Protein AF-A0A834NQI7-F1 (afdb_monomer_lite)

Sequence (66 aa):
MGLFDRLANLLGLRKKEVNVLVVGLNNSGKSTVINNFKHEDDRCIDIVPTVGFNVEKFSCKLNIED

Structure (mmCIF, N/CA/C/O backbone):
data_AF-A0A834NQI7-F1
#
_entry.id   AF-A0A834NQI7-F1
#
loop_
_atom_site.group_PDB
_atom_site.id
_atom_site.type_symbol
_atom_site.label_atom_id
_atom_site.label_alt_id
_atom_site.label_comp_id
_atom_site.label_asym_id
_atom_site.label_entity_id
_atom_site.label_seq_id
_atom_site.pdbx_PDB_ins_code
_atom_site.Cartn_x
_atom_site.Cartn_y
_atom_site.Cartn_z
_atom_site.occupancy
_atom_site.B_iso_or_equiv
_atom_site.auth_seq_id
_atom_site.auth_comp_id
_atom_site.auth_asym_id
_atom_site.auth_atom_id
_atom_site.pdbx_PDB_model_num
ATOM 1 N N . MET A 1 1 ? -20.343 21.294 14.570 1.00 55.22 1 MET A N 1
ATOM 2 C CA . MET A 1 1 ? -19.573 21.375 15.830 1.00 55.22 1 MET A CA 1
ATOM 3 C C . MET A 1 1 ? -20.538 21.333 17.008 1.00 55.22 1 MET A C 1
ATOM 5 O O . MET A 1 1 ? -20.936 22.377 17.504 1.00 55.22 1 MET A O 1
ATOM 9 N N . GLY A 1 2 ? -20.986 20.139 17.396 1.00 75.50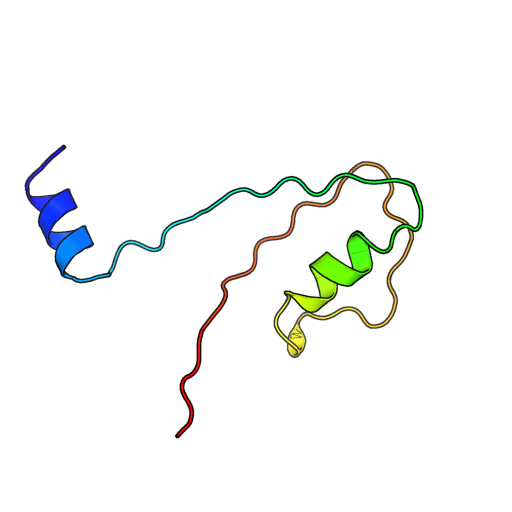 2 GLY A N 1
ATOM 10 C CA . GLY A 1 2 ? -21.983 19.954 18.462 1.00 75.50 2 GLY A CA 1
ATOM 11 C C . GLY A 1 2 ? -21.423 19.222 19.684 1.00 75.50 2 GLY A C 1
ATOM 12 O O . GLY A 1 2 ? -20.344 18.637 19.622 1.00 75.50 2 GLY A O 1
ATOM 13 N N . LEU A 1 3 ? -22.173 19.210 20.791 1.00 84.50 3 LEU A N 1
ATOM 14 C CA . LEU A 1 3 ? -21.848 18.430 22.000 1.00 84.50 3 LEU A CA 1
ATOM 15 C C . LEU A 1 3 ? -21.658 16.929 21.708 1.00 84.50 3 LEU A C 1
ATOM 17 O O . LEU A 1 3 ? -20.812 16.288 22.327 1.00 84.50 3 LEU A O 1
ATOM 21 N N . PHE A 1 4 ? -22.371 16.394 20.713 1.00 82.00 4 PHE A N 1
ATOM 22 C CA . PHE A 1 4 ? -22.265 14.994 20.289 1.00 82.00 4 PHE A CA 1
ATOM 23 C C . PHE A 1 4 ? -20.891 14.649 19.684 1.00 82.00 4 PHE A C 1
ATOM 25 O O . PHE A 1 4 ? -20.349 13.586 19.974 1.00 82.00 4 PHE A O 1
ATOM 32 N N . ASP A 1 5 ? -20.273 15.569 18.926 1.00 77.00 5 ASP A N 1
ATOM 33 C CA . ASP A 1 5 ? -18.897 15.404 18.420 1.00 77.00 5 ASP A CA 1
ATOM 34 C C . ASP A 1 5 ? -17.889 15.302 19.575 1.00 77.00 5 ASP A C 1
ATOM 36 O O . ASP A 1 5 ? -16.923 14.545 19.499 1.00 77.00 5 ASP A O 1
ATOM 40 N N . ARG A 1 6 ? -18.103 16.073 20.651 1.00 78.44 6 ARG A N 1
ATOM 41 C CA . ARG A 1 6 ? -17.217 16.080 21.823 1.00 78.44 6 ARG A CA 1
ATOM 42 C C . ARG A 1 6 ? -17.347 14.794 22.629 1.00 78.44 6 ARG A C 1
ATOM 44 O O . ARG A 1 6 ? -16.331 14.261 23.056 1.00 78.44 6 ARG A O 1
ATOM 51 N N . LEU A 1 7 ? -18.567 14.279 22.786 1.00 81.62 7 LEU A N 1
ATOM 52 C CA . LEU A 1 7 ? -18.811 13.015 23.478 1.00 81.62 7 LEU A CA 1
ATOM 53 C C . LEU A 1 7 ? -18.247 11.822 22.688 1.00 81.62 7 LEU A C 1
ATOM 55 O O . LEU A 1 7 ? -17.591 10.965 23.268 1.00 81.62 7 LEU A O 1
ATOM 59 N N . ALA A 1 8 ? -18.412 11.807 21.360 1.00 78.94 8 ALA A N 1
ATOM 60 C CA . ALA A 1 8 ? -17.829 10.783 20.490 1.00 78.94 8 ALA A CA 1
ATOM 61 C C . ALA A 1 8 ? -16.287 10.816 20.475 1.00 78.94 8 ALA A C 1
ATOM 63 O O . ALA A 1 8 ? -15.649 9.763 20.443 1.00 78.94 8 ALA A O 1
ATOM 64 N N . ASN A 1 9 ? -15.687 12.012 20.534 1.00 74.81 9 ASN A N 1
ATOM 65 C CA . ASN A 1 9 ? -14.238 12.174 20.682 1.00 74.81 9 ASN A CA 1
ATOM 66 C C . ASN A 1 9 ? -13.742 11.731 22.072 1.00 74.81 9 ASN A C 1
ATOM 68 O O . ASN A 1 9 ? -12.695 11.099 22.156 1.00 74.81 9 ASN A O 1
ATOM 72 N N . LEU A 1 10 ? -14.481 12.039 23.146 1.00 74.19 10 LEU A N 1
ATOM 73 C CA . LEU A 1 10 ? -14.125 11.661 24.521 1.00 74.19 10 LEU A CA 1
ATOM 74 C C . LEU A 1 10 ? -14.228 10.146 24.752 1.00 74.19 10 LEU A C 1
ATOM 76 O O . LEU A 1 10 ? -13.399 9.576 25.449 1.00 74.19 10 LEU A O 1
ATOM 80 N N . LEU A 1 11 ? -15.210 9.491 24.128 1.00 77.81 11 LEU A N 1
ATOM 81 C CA . LEU A 1 11 ? -15.391 8.036 24.170 1.00 77.81 11 LEU A CA 1
ATOM 82 C C . LEU A 1 11 ? -14.420 7.272 23.248 1.00 77.81 11 LEU A C 1
ATOM 84 O O . LEU A 1 11 ? -14.535 6.057 23.125 1.00 77.81 11 LEU A O 1
ATOM 88 N N . GLY A 1 12 ? -13.495 7.955 22.559 1.00 68.00 12 GLY A N 1
ATOM 89 C CA . GLY A 1 12 ? -12.507 7.320 21.674 1.00 68.00 12 GLY A CA 1
ATOM 90 C C . GLY A 1 12 ? -13.103 6.623 20.442 1.00 68.00 12 GLY A C 1
ATOM 91 O O . GLY A 1 12 ? -12.393 5.942 19.708 1.00 68.00 12 GLY A O 1
ATOM 92 N N . LEU A 1 13 ? -14.403 6.802 20.184 1.00 67.06 13 LEU A N 1
ATOM 93 C CA . LEU A 1 13 ? -15.147 6.113 19.123 1.00 67.06 13 LEU A CA 1
ATOM 94 C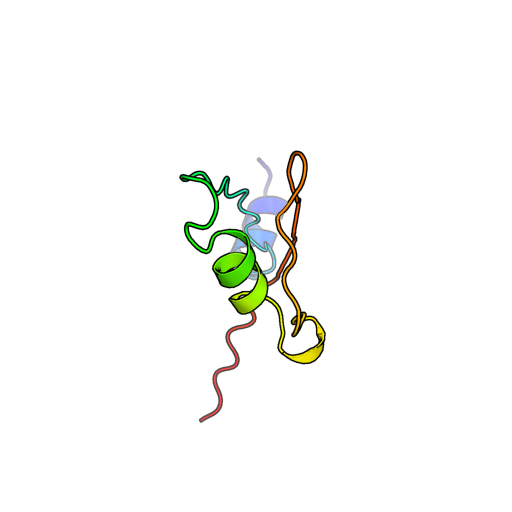 C . LEU A 1 13 ? -14.803 6.632 17.724 1.00 67.06 13 LEU A C 1
ATOM 96 O O . LEU A 1 13 ? -15.117 5.993 16.717 1.00 67.06 13 LEU A O 1
ATOM 100 N N . ARG A 1 14 ? -14.172 7.805 17.634 1.00 65.56 14 ARG A N 1
ATOM 101 C CA . ARG A 1 14 ? -13.852 8.423 16.352 1.00 65.56 14 ARG A CA 1
ATOM 102 C C . ARG A 1 14 ? -12.541 7.865 15.806 1.00 65.56 14 ARG A C 1
ATOM 104 O O . ARG A 1 14 ? -11.457 8.352 16.120 1.00 65.56 14 ARG A O 1
ATOM 111 N N . LYS A 1 15 ? -12.652 6.856 14.941 1.00 69.69 15 LYS A N 1
ATOM 112 C CA . LYS A 1 15 ? -11.528 6.394 14.120 1.00 69.69 15 LYS A CA 1
ATOM 113 C C . LYS A 1 15 ? -11.097 7.524 13.186 1.00 69.69 15 LYS A C 1
ATOM 115 O O . LYS A 1 15 ? -11.899 8.038 12.408 1.00 69.69 15 LYS A O 1
ATOM 120 N N . LYS A 1 16 ? -9.834 7.938 13.292 1.00 77.12 16 LYS A N 1
ATOM 121 C CA . LYS A 1 16 ? -9.245 8.935 12.399 1.00 77.12 16 LYS A CA 1
ATOM 122 C C . LYS A 1 16 ? -8.876 8.254 11.086 1.00 77.12 16 LYS A C 1
ATOM 124 O O . LYS A 1 16 ? -7.927 7.479 11.044 1.00 77.12 16 LYS A O 1
ATOM 129 N N . GLU A 1 17 ? -9.621 8.549 10.031 1.00 83.00 17 GLU A N 1
ATOM 130 C CA . GLU A 1 17 ? -9.269 8.127 8.677 1.00 83.00 17 GLU A CA 1
ATOM 131 C C . GLU A 1 17 ? -8.250 9.100 8.073 1.00 83.00 17 GLU A C 1
ATOM 133 O O . GLU A 1 17 ? -8.363 10.319 8.227 1.00 83.00 17 GLU A O 1
ATOM 138 N N . VAL A 1 18 ? -7.232 8.559 7.405 1.00 87.75 18 VAL A N 1
ATOM 139 C CA . VAL A 1 18 ? -6.180 9.328 6.732 1.00 87.75 18 VAL A CA 1
ATOM 140 C C . VAL A 1 18 ? -5.995 8.753 5.334 1.00 87.75 18 VAL A C 1
ATOM 142 O O . VAL A 1 18 ? -5.883 7.542 5.175 1.00 87.75 18 VAL A O 1
ATOM 145 N N . ASN A 1 19 ? -5.937 9.628 4.331 1.00 91.44 19 ASN A N 1
ATOM 146 C CA . ASN A 1 19 ? -5.628 9.246 2.957 1.00 91.44 19 ASN A CA 1
ATOM 147 C C . ASN A 1 19 ? -4.141 9.489 2.693 1.00 91.44 19 ASN A C 1
ATOM 149 O O . ASN A 1 19 ? -3.655 10.605 2.877 1.00 91.44 19 ASN A O 1
ATOM 153 N N . VAL A 1 20 ? -3.429 8.452 2.256 1.00 91.88 20 VAL A N 1
ATOM 154 C CA . VAL A 1 20 ? -1.993 8.510 1.955 1.00 91.88 20 VAL A CA 1
ATOM 155 C C . VAL A 1 20 ? -1.787 8.237 0.470 1.00 91.88 20 VAL A C 1
ATOM 157 O O . VAL A 1 20 ? -2.275 7.237 -0.050 1.00 91.88 20 VAL A O 1
ATOM 160 N N . LEU A 1 21 ? -1.051 9.119 -0.210 1.00 94.25 21 LEU A N 1
ATOM 161 C CA . LEU A 1 21 ? -0.647 8.928 -1.600 1.00 94.25 21 LEU A CA 1
ATOM 162 C C . LEU A 1 21 ? 0.800 8.432 -1.649 1.00 94.25 21 LEU A C 1
ATOM 164 O O . LEU A 1 21 ? 1.719 9.138 -1.236 1.00 94.25 21 LEU A O 1
ATOM 168 N N . VAL A 1 22 ? 1.002 7.228 -2.179 1.00 92.69 22 VAL A N 1
ATOM 169 C CA . VAL A 1 22 ? 2.334 6.634 -2.346 1.00 92.69 22 VAL A CA 1
ATOM 170 C C . VAL A 1 22 ? 2.834 6.904 -3.764 1.00 92.69 22 VAL A C 1
ATOM 172 O O . VAL A 1 22 ? 2.250 6.432 -4.738 1.00 92.69 22 VAL A O 1
ATOM 175 N N . VAL A 1 23 ? 3.940 7.639 -3.885 1.00 93.00 23 VAL A N 1
ATOM 176 C CA . VAL A 1 23 ? 4.591 7.976 -5.163 1.00 93.00 23 VAL A CA 1
ATOM 177 C C . VAL A 1 23 ? 6.051 7.532 -5.167 1.00 93.00 23 VAL A C 1
ATOM 179 O O . VAL A 1 23 ? 6.670 7.376 -4.119 1.00 93.00 23 VAL A O 1
ATOM 182 N N . GLY A 1 24 ? 6.607 7.299 -6.354 1.00 93.56 24 GLY A N 1
ATOM 183 C CA . GLY A 1 24 ? 7.990 6.851 -6.517 1.00 93.56 24 GLY A CA 1
ATOM 184 C C . GLY A 1 24 ? 8.231 6.215 -7.881 1.00 93.56 24 GLY A C 1
ATOM 185 O O . GLY A 1 24 ? 7.281 5.918 -8.610 1.00 93.56 24 GLY A O 1
ATOM 186 N N . LEU A 1 25 ? 9.498 5.974 -8.212 1.00 91.19 25 LEU A N 1
ATOM 187 C CA . LEU A 1 25 ? 9.915 5.375 -9.484 1.00 91.19 25 LEU A CA 1
ATOM 188 C C . LEU A 1 25 ? 9.347 3.962 -9.683 1.00 91.19 25 LEU A C 1
ATOM 190 O O . LEU A 1 25 ? 8.966 3.273 -8.732 1.00 91.19 25 LEU A O 1
ATOM 194 N N . ASN A 1 26 ? 9.273 3.514 -10.934 1.00 86.75 26 ASN A N 1
ATOM 195 C CA . ASN A 1 26 ? 8.852 2.147 -11.239 1.00 86.75 26 ASN A CA 1
ATOM 196 C C . ASN A 1 26 ? 9.770 1.134 -10.544 1.00 86.75 26 ASN A C 1
ATOM 198 O O . ASN A 1 26 ? 10.963 1.372 -10.389 1.00 86.75 26 ASN A O 1
ATOM 202 N N . ASN A 1 27 ? 9.187 0.023 -10.089 1.00 86.62 27 ASN A N 1
ATOM 203 C CA . ASN A 1 27 ? 9.885 -1.030 -9.348 1.00 86.62 27 ASN A CA 1
ATOM 204 C C . ASN A 1 27 ? 10.563 -0.598 -8.026 1.00 86.62 27 ASN A C 1
ATOM 206 O O . ASN A 1 27 ? 11.317 -1.366 -7.444 1.00 86.62 27 ASN A O 1
ATOM 210 N N . SER A 1 28 ? 10.262 0.588 -7.482 1.00 91.50 28 SER A N 1
ATOM 211 C CA . SER A 1 28 ? 10.777 1.026 -6.171 1.00 91.50 28 SER A CA 1
ATOM 212 C C . SER A 1 28 ? 10.123 0.315 -4.970 1.00 91.50 28 SER A C 1
ATOM 214 O O . SER A 1 28 ? 10.187 0.819 -3.854 1.00 91.50 28 SER A O 1
ATOM 216 N N . GLY A 1 29 ? 9.402 -0.791 -5.193 1.00 91.00 29 GLY A N 1
ATOM 217 C CA . GLY A 1 29 ? 8.737 -1.563 -4.136 1.00 91.00 29 GLY A CA 1
ATOM 218 C C . GLY A 1 29 ? 7.439 -0.969 -3.571 1.00 91.00 29 GLY A C 1
ATOM 219 O O . GLY A 1 29 ? 6.982 -1.420 -2.526 1.00 91.00 29 GLY A O 1
ATOM 220 N N . LYS A 1 30 ? 6.809 0.019 -4.230 1.00 94.75 30 LYS A N 1
ATOM 221 C CA . LYS A 1 30 ? 5.577 0.673 -3.721 1.00 94.75 30 LYS A CA 1
ATOM 222 C C . LYS A 1 30 ? 4.467 -0.325 -3.381 1.00 94.75 30 LYS A C 1
ATOM 224 O O . LYS A 1 30 ? 3.940 -0.308 -2.274 1.00 94.75 30 LYS A O 1
ATOM 229 N N . SER A 1 31 ? 4.143 -1.208 -4.323 1.00 92.19 31 SER A N 1
ATOM 230 C CA . SER A 1 31 ? 3.100 -2.222 -4.140 1.00 92.19 31 SER A CA 1
ATOM 231 C C . SER A 1 31 ? 3.472 -3.225 -3.040 1.00 92.19 31 SER A C 1
ATOM 233 O O . SER A 1 31 ? 2.605 -3.634 -2.277 1.00 92.19 31 SER A O 1
ATOM 235 N N . THR A 1 32 ? 4.763 -3.542 -2.885 1.00 93.56 32 THR A N 1
ATOM 236 C CA . THR A 1 32 ? 5.292 -4.398 -1.809 1.00 93.56 32 THR A CA 1
ATOM 237 C C . THR A 1 32 ? 5.097 -3.790 -0.428 1.00 93.56 32 THR A C 1
ATOM 239 O O . THR A 1 32 ? 4.632 -4.471 0.482 1.00 93.56 32 THR A O 1
ATOM 242 N N . VAL A 1 33 ? 5.386 -2.497 -0.273 1.00 92.19 33 VAL A N 1
ATOM 243 C CA . VAL A 1 33 ? 5.187 -1.783 0.995 1.00 92.19 33 VAL A CA 1
ATOM 244 C C . VAL A 1 33 ? 3.705 -1.725 1.368 1.00 92.19 33 VAL A C 1
ATOM 246 O O . VAL A 1 33 ? 3.352 -2.021 2.505 1.00 92.19 33 VAL A O 1
ATOM 249 N N . ILE A 1 34 ? 2.830 -1.400 0.412 1.00 91.50 34 ILE A N 1
ATOM 250 C CA . ILE A 1 34 ? 1.378 -1.359 0.648 1.00 91.50 34 ILE A CA 1
ATOM 251 C C . ILE A 1 34 ? 0.855 -2.745 1.045 1.00 91.50 34 ILE A C 1
ATOM 253 O O . ILE A 1 34 ? 0.078 -2.855 1.989 1.00 91.50 34 ILE A O 1
ATOM 257 N N . ASN A 1 35 ? 1.313 -3.803 0.373 1.00 92.00 35 ASN A N 1
ATOM 258 C CA . ASN A 1 35 ? 0.938 -5.175 0.704 1.00 92.00 35 ASN A CA 1
ATOM 259 C C . ASN A 1 35 ? 1.353 -5.566 2.128 1.00 92.00 35 ASN A C 1
ATOM 261 O O . ASN A 1 35 ? 0.592 -6.221 2.827 1.00 92.00 35 ASN A O 1
ATOM 265 N N . ASN A 1 36 ? 2.522 -5.118 2.591 1.00 90.12 36 ASN A N 1
ATOM 266 C CA . ASN A 1 36 ? 2.997 -5.415 3.942 1.00 90.12 36 ASN A CA 1
ATOM 267 C C . ASN A 1 36 ? 2.139 -4.770 5.048 1.00 90.12 36 ASN A C 1
ATOM 269 O O . ASN A 1 36 ? 2.079 -5.288 6.161 1.00 90.12 36 ASN A O 1
ATOM 273 N N . PHE A 1 37 ? 1.458 -3.660 4.747 1.00 88.88 37 PHE A N 1
ATOM 274 C CA . PHE A 1 37 ? 0.528 -3.018 5.681 1.00 88.88 37 PHE A CA 1
ATOM 275 C C . PHE A 1 37 ? -0.830 -3.720 5.790 1.00 88.88 37 PHE A C 1
ATOM 277 O O . PHE A 1 37 ? -1.597 -3.419 6.706 1.00 88.88 37 PHE A O 1
ATOM 284 N N . LYS A 1 38 ? -1.140 -4.653 4.885 1.00 89.00 38 LYS A N 1
ATOM 285 C CA . LYS A 1 38 ? -2.346 -5.474 4.988 1.00 89.00 38 LYS A CA 1
ATOM 286 C C . LYS A 1 38 ? -2.214 -6.493 6.122 1.00 89.00 38 LYS A C 1
ATOM 288 O O . LYS A 1 38 ? -1.101 -6.885 6.501 1.00 89.00 38 LYS A O 1
ATOM 293 N N . HIS A 1 39 ? -3.363 -6.928 6.642 1.00 85.38 39 HIS A N 1
ATOM 294 C CA . HIS A 1 39 ? -3.431 -8.077 7.545 1.00 85.38 39 HIS A CA 1
ATOM 295 C C . HIS A 1 39 ? -2.848 -9.314 6.863 1.00 85.38 39 HIS A C 1
ATOM 297 O O . HIS A 1 39 ? -2.931 -9.422 5.645 1.00 85.38 39 HIS A O 1
ATOM 303 N N . GLU A 1 40 ? -2.257 -10.224 7.641 1.00 84.62 40 GLU A N 1
ATOM 304 C CA . GLU A 1 40 ? -1.568 -11.413 7.117 1.00 84.62 40 GLU A CA 1
ATOM 305 C C . GLU A 1 40 ? -2.441 -12.228 6.160 1.00 84.62 40 GLU A C 1
ATOM 307 O O . GLU A 1 40 ? -1.961 -12.610 5.095 1.00 84.62 40 GLU A O 1
ATOM 312 N N . ASP A 1 41 ? -3.728 -12.366 6.481 1.00 85.31 41 ASP A N 1
ATOM 313 C CA . ASP A 1 41 ? -4.724 -13.066 5.662 1.00 85.31 41 ASP A CA 1
ATOM 314 C C . ASP A 1 41 ? -5.001 -12.383 4.306 1.00 85.31 41 ASP A C 1
ATOM 316 O O . ASP A 1 41 ? -5.390 -13.041 3.344 1.00 85.31 41 ASP A O 1
ATOM 320 N N . ASP A 1 42 ? -4.773 -11.069 4.213 1.00 84.75 42 ASP A N 1
ATOM 321 C CA . ASP A 1 42 ? -5.036 -10.243 3.027 1.00 84.75 42 ASP A CA 1
ATOM 322 C C . ASP A 1 42 ? -3.764 -9.957 2.201 1.00 84.75 42 ASP A C 1
ATOM 324 O O . ASP A 1 42 ? -3.814 -9.257 1.177 1.00 84.75 42 ASP A O 1
ATOM 328 N N . ARG A 1 43 ? -2.593 -10.444 2.641 1.00 89.00 43 ARG A N 1
ATOM 329 C CA . ARG A 1 43 ? -1.325 -10.232 1.927 1.00 89.00 43 ARG A CA 1
ATOM 330 C C . ARG A 1 43 ? -1.278 -11.090 0.666 1.00 89.00 43 ARG A C 1
ATOM 332 O O . ARG A 1 43 ? -1.442 -12.303 0.702 1.00 89.00 43 ARG A O 1
ATOM 339 N N . CYS A 1 44 ? -0.960 -10.465 -0.462 1.00 85.62 44 CYS A N 1
ATOM 340 C CA . CYS A 1 44 ? -0.657 -11.168 -1.706 1.00 85.62 44 CYS A CA 1
ATOM 341 C C . CYS A 1 44 ? 0.806 -11.627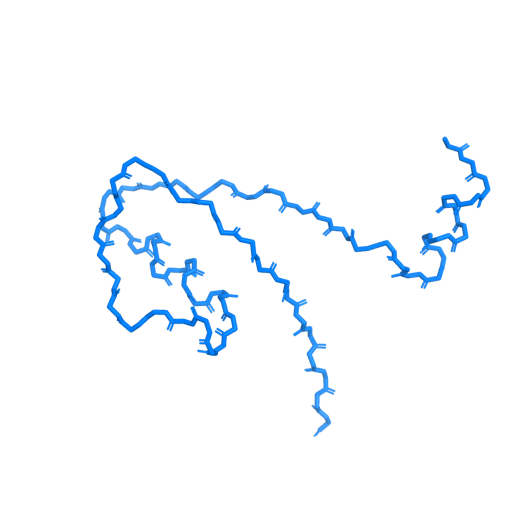 -1.715 1.00 85.62 44 CYS A C 1
ATOM 343 O O . CYS A 1 44 ? 1.703 -10.838 -1.414 1.00 85.62 44 CYS A O 1
ATOM 345 N N . ILE A 1 45 ? 1.040 -12.888 -2.082 1.00 82.12 45 ILE A N 1
ATOM 346 C CA . ILE A 1 45 ? 2.386 -13.477 -2.190 1.00 82.12 45 ILE A CA 1
ATOM 347 C C . ILE A 1 45 ? 3.065 -13.017 -3.490 1.00 82.12 45 ILE A C 1
ATOM 349 O O . ILE A 1 45 ? 4.241 -12.662 -3.480 1.00 82.12 45 ILE A O 1
ATOM 353 N N . ASP A 1 46 ? 2.295 -12.919 -4.578 1.00 84.81 46 ASP A N 1
ATOM 354 C CA . ASP A 1 46 ? 2.771 -12.447 -5.877 1.00 84.81 46 ASP A CA 1
ATOM 355 C C . ASP A 1 46 ? 2.291 -11.022 -6.158 1.00 84.81 46 ASP A C 1
ATOM 357 O O . ASP A 1 46 ? 1.098 -10.753 -6.321 1.00 84.81 46 ASP A O 1
ATOM 361 N N . ILE A 1 47 ? 3.241 -10.088 -6.226 1.00 85.50 47 ILE A N 1
ATOM 362 C CA . ILE A 1 47 ? 2.966 -8.671 -6.472 1.00 85.50 47 ILE A CA 1
ATOM 363 C C . ILE A 1 47 ? 3.370 -8.323 -7.899 1.00 85.50 47 ILE A C 1
ATOM 365 O O . ILE A 1 47 ? 4.552 -8.218 -8.227 1.00 85.50 47 ILE A O 1
ATOM 369 N N . VAL A 1 48 ? 2.368 -8.106 -8.746 1.00 87.56 48 VAL A N 1
ATOM 370 C CA . VAL A 1 48 ? 2.561 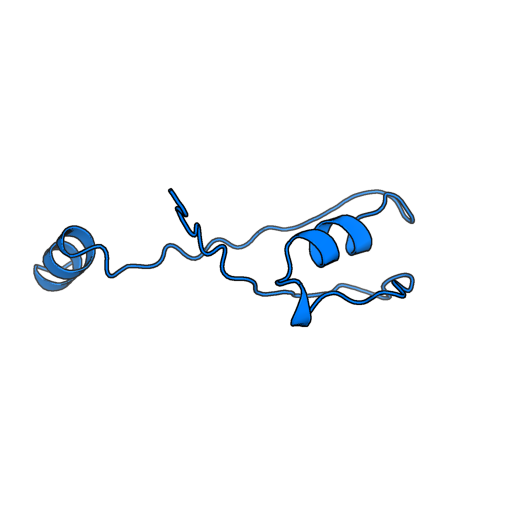-7.689 -10.137 1.00 87.56 48 VAL A CA 1
ATOM 371 C C . VAL A 1 48 ? 2.785 -6.174 -10.253 1.00 87.56 48 VAL A C 1
ATOM 373 O O . VAL A 1 48 ? 2.311 -5.407 -9.405 1.00 87.56 48 VAL A O 1
ATOM 376 N N . PRO A 1 49 ? 3.473 -5.696 -11.307 1.00 85.19 49 PRO A N 1
ATOM 377 C CA . PRO A 1 49 ? 3.553 -4.271 -11.603 1.00 85.19 49 PRO A CA 1
ATOM 378 C C . PRO A 1 49 ? 2.159 -3.654 -11.771 1.00 85.19 49 PRO A C 1
ATOM 380 O O . PRO A 1 49 ? 1.338 -4.134 -12.551 1.00 85.19 49 PRO A O 1
ATOM 383 N N . THR A 1 50 ? 1.896 -2.569 -11.046 1.00 85.50 50 THR A N 1
ATOM 384 C CA . THR A 1 50 ? 0.602 -1.881 -11.102 1.00 85.50 50 THR A CA 1
ATOM 385 C C . THR A 1 50 ? 0.470 -1.073 -12.392 1.00 85.50 50 THR A C 1
ATOM 387 O O . THR A 1 50 ? 1.327 -0.241 -12.693 1.00 85.50 50 THR A O 1
ATOM 390 N N . VAL A 1 51 ? -0.636 -1.253 -13.116 1.00 85.38 51 VAL A N 1
ATOM 391 C CA . VAL A 1 51 ? -1.032 -0.389 -14.239 1.00 85.38 51 VAL A CA 1
ATOM 392 C C . VAL A 1 51 ? -1.966 0.703 -13.709 1.00 85.38 51 VAL A C 1
ATOM 394 O O . VAL A 1 51 ? -2.975 0.401 -13.079 1.00 85.38 51 VAL A O 1
ATOM 397 N N . GLY A 1 52 ? -1.642 1.978 -13.941 1.00 88.81 52 GLY A N 1
ATOM 398 C CA . GLY A 1 52 ? -2.432 3.105 -13.430 1.00 88.81 52 GLY A CA 1
ATOM 399 C C . GLY A 1 52 ? -2.164 3.388 -11.948 1.00 88.81 52 GLY A C 1
ATOM 400 O O . GLY A 1 52 ? -1.094 3.887 -11.604 1.00 88.81 52 GLY A O 1
ATOM 401 N N . PHE A 1 53 ? -3.132 3.100 -11.075 1.00 87.31 53 PHE A N 1
ATOM 402 C CA . PHE A 1 53 ? -3.029 3.277 -9.621 1.00 87.31 53 PHE A CA 1
ATOM 403 C C . PHE A 1 53 ? -3.857 2.217 -8.877 1.00 87.31 53 PHE A C 1
ATOM 405 O O . PHE A 1 53 ? -4.774 1.631 -9.446 1.00 87.31 53 PHE A O 1
ATOM 412 N N . ASN A 1 54 ? -3.541 1.977 -7.603 1.00 87.88 54 ASN A N 1
ATOM 413 C CA . ASN A 1 54 ? -4.288 1.071 -6.727 1.00 87.88 54 ASN A CA 1
ATOM 414 C C . ASN A 1 54 ? -4.707 1.831 -5.452 1.00 87.88 54 ASN A C 1
ATOM 416 O O . ASN A 1 54 ? -3.927 2.633 -4.935 1.00 87.88 54 ASN A O 1
ATOM 420 N N . VAL A 1 55 ? -5.940 1.606 -4.987 1.00 89.38 55 VAL A N 1
ATOM 421 C CA . VAL A 1 55 ? -6.485 2.169 -3.747 1.00 89.38 55 VAL A CA 1
ATOM 422 C C . VAL A 1 55 ? -6.722 1.035 -2.760 1.00 89.38 55 VAL A C 1
ATOM 424 O O . VAL A 1 55 ? -7.611 0.213 -2.957 1.00 89.38 55 VAL A O 1
ATOM 427 N N . GLU A 1 56 ? -5.965 1.045 -1.668 1.00 87.69 56 GLU A N 1
ATOM 428 C CA . GLU A 1 56 ? -6.080 0.075 -0.580 1.00 87.69 56 GLU A CA 1
ATOM 429 C C . GLU A 1 56 ? -6.540 0.773 0.699 1.00 87.69 56 GLU A C 1
ATOM 431 O O . GLU A 1 56 ? -6.101 1.883 1.012 1.00 87.69 56 GLU A O 1
ATOM 436 N N . LYS A 1 57 ? -7.415 0.109 1.456 1.00 88.25 57 LYS A N 1
ATOM 437 C CA . LYS A 1 57 ? -7.847 0.553 2.783 1.00 88.25 57 LYS A CA 1
ATOM 438 C C . LYS A 1 57 ? -7.523 -0.536 3.787 1.00 88.25 57 LYS A C 1
ATOM 440 O O . LYS A 1 57 ? -8.061 -1.632 3.699 1.00 88.25 57 LYS A O 1
ATOM 445 N N . PHE A 1 58 ? -6.689 -0.214 4.765 1.00 85.81 58 PHE A N 1
ATOM 446 C CA . PHE A 1 58 ? -6.368 -1.108 5.870 1.00 85.81 58 PHE A CA 1
ATOM 447 C C . PHE A 1 58 ? -6.546 -0.373 7.200 1.00 85.81 58 PHE A C 1
ATOM 449 O O . PHE A 1 58 ? -6.335 0.835 7.302 1.00 85.81 58 PHE A O 1
ATOM 456 N N . SER A 1 59 ? -6.974 -1.111 8.224 1.00 81.56 59 SER A N 1
ATOM 457 C CA . SER A 1 59 ? -7.076 -0.614 9.595 1.00 81.56 59 SER A CA 1
ATOM 458 C C . SER A 1 59 ? -5.921 -1.197 10.390 1.00 81.56 59 SER A C 1
ATOM 460 O O . SER A 1 59 ? -5.899 -2.400 10.627 1.00 81.56 59 SER A O 1
ATOM 462 N N . CYS A 1 60 ? -5.006 -0.359 10.868 1.00 69.25 60 CYS A N 1
ATOM 463 C CA . CYS A 1 60 ? -4.001 -0.806 11.825 1.00 69.25 60 CYS A CA 1
ATOM 464 C C . CYS A 1 60 ? -4.693 -1.089 13.165 1.00 69.25 60 CYS A C 1
ATOM 466 O O . CYS A 1 60 ? -5.132 -0.162 13.848 1.00 69.25 60 CYS A O 1
ATOM 468 N N . LYS A 1 61 ? -4.837 -2.365 13.528 1.00 66.31 61 LYS A N 1
ATOM 469 C CA . LYS A 1 61 ? -5.193 -2.764 14.892 1.00 66.31 61 LYS A CA 1
ATOM 470 C C . LYS A 1 61 ? -3.894 -2.967 15.662 1.00 66.31 61 LYS A C 1
ATOM 472 O O . LYS A 1 61 ? -3.114 -3.848 15.323 1.00 66.31 61 LYS A O 1
ATOM 477 N N . LEU A 1 62 ? -3.646 -2.122 16.659 1.00 62.72 62 LEU A N 1
ATOM 478 C CA . LEU A 1 62 ? -2.579 -2.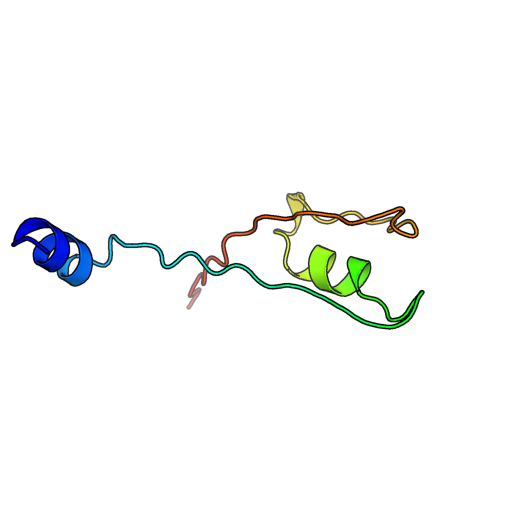366 17.620 1.00 62.72 62 LEU A CA 1
ATOM 479 C C . LEU A 1 62 ? -3.121 -3.374 18.636 1.00 62.72 62 LEU A C 1
ATOM 481 O O . LEU A 1 62 ? -3.880 -2.998 19.527 1.00 62.72 62 LEU A O 1
ATOM 485 N N . ASN A 1 63 ? -2.790 -4.648 18.455 1.00 60.38 63 ASN A N 1
ATOM 486 C CA . ASN A 1 63 ? -3.012 -5.645 19.492 1.00 60.38 63 ASN A CA 1
ATOM 487 C C . ASN A 1 63 ? -1.839 -5.520 20.468 1.00 60.38 63 ASN A C 1
ATOM 489 O O . ASN A 1 63 ? -0.691 -5.729 20.081 1.00 60.38 63 ASN A O 1
ATOM 493 N N . ILE A 1 64 ? -2.119 -5.088 21.695 1.00 64.06 64 ILE A N 1
ATOM 494 C CA . ILE A 1 64 ? -1.166 -5.193 22.799 1.00 64.06 64 IL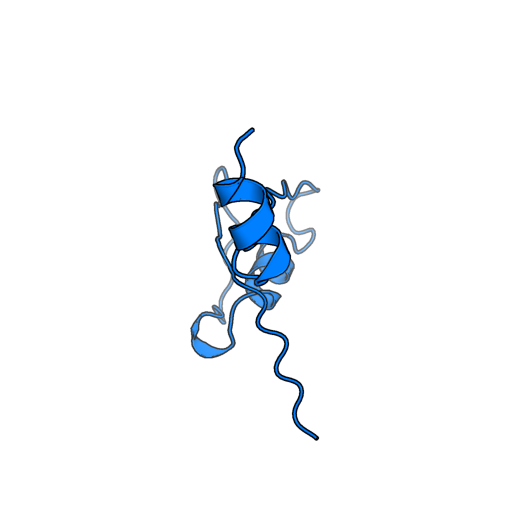E A CA 1
ATOM 495 C C . ILE A 1 64 ? -1.397 -6.593 23.362 1.00 64.06 64 ILE A C 1
ATOM 497 O O . ILE A 1 64 ? -2.401 -6.821 24.032 1.00 64.06 64 ILE A O 1
ATOM 501 N N . GLU A 1 65 ? -0.545 -7.539 22.984 1.00 64.19 65 GLU A N 1
ATOM 502 C CA . GLU A 1 65 ? -0.425 -8.817 23.687 1.00 64.19 65 GLU A CA 1
ATOM 503 C C . GLU A 1 65 ? 0.693 -8.643 24.723 1.00 64.19 65 GLU A C 1
ATOM 505 O O . GLU A 1 65 ? 1.770 -8.152 24.371 1.00 64.19 65 GLU A O 1
ATOM 510 N N . ASP A 1 66 ? 0.380 -8.937 25.991 1.00 52.88 66 ASP A N 1
ATOM 511 C CA . ASP A 1 66 ? 1.326 -8.919 27.120 1.00 52.88 66 ASP A CA 1
ATOM 512 C C . ASP A 1 66 ? 2.429 -9.983 26.965 1.00 52.88 66 ASP A C 1
ATOM 514 O O . ASP A 1 66 ? 2.114 -11.110 26.510 1.00 52.88 66 ASP A O 1
#

Foldseek 3Di:
DDPVVVVCVVVVVDDDDDDDDDDDDFPPCRQVVVLVQADPVSRDPDDDGDDPDDDDDHDDDPDDDD

pLDDT: mean 82.33, std 10.2, range [52.88, 94.75]

Organism: Vespula pensylvanica (NCBI:txid30213)

Secondary structure (DSSP, 8-state):
--HHHHHHHHTT------------STTSSHHHHHHHTS-GGG--SS-PPPSS--------------

Radius of gyration: 16.85 Å; chains: 1; bounding box: 33×35×41 Å

InterPro domains:
  IPR006689 Small GTPase superfamily, ARF/SAR type [PF00025] (9-61)
  IPR027417 P-loop containing nucleoside triphosphate hydrolase [G3DSA:3.40.50.300] (4-65)
  IPR027417 P-loop containing nucleoside triphosphate hydrolase [SSF52540] (14-60)